Protein AF-A0ABD3AHX5-F1 (afdb_monomer_lite)

Radius of gyration: 17.91 Å; chains: 1; bounding box: 34×16×58 Å

Secondary structure (DSSP, 8-state):
--------HHHHHHHHHHHHHHHHHHHHHHHHHHTTSSSHHHHHHSPPTTS-HHHHHHHHHHHHSGGG--

Foldseek 3Di:
DDPDPPPDPVVVVVVVVVVVVVVVVVLVVLLVQLVVDPDLVVQLVVDDPPDDSVVSNVSSVVCPDPVNVD

pLDDT: mean 85.06, std 11.12, range [48.75, 94.44]

Organism: NCBI:txid153742

Sequence (70 aa):
DEFEPVESENCKITVHKQMNSQYRNYRYRLHKTFLKYDTKEEAVKHVPEGVLESDWIWLCDYFTSENFQV

Structure (mmCIF, N/CA/C/O backbone):
data_AF-A0ABD3AHX5-F1
#
_entry.id   AF-A0ABD3AHX5-F1
#
loop_
_atom_site.group_PDB
_atom_site.id
_atom_site.type_symbol
_atom_site.label_atom_id
_atom_site.label_alt_id
_atom_site.label_comp_id
_atom_site.label_asym_id
_atom_site.label_entity_id
_atom_site.label_seq_id
_atom_site.pdbx_PDB_ins_code
_atom_site.Cartn_x
_atom_site.Cartn_y
_atom_site.Cartn_z
_atom_site.occupancy
_atom_site.B_iso_or_equiv
_atom_site.auth_seq_id
_atom_site.auth_comp_id
_atom_site.auth_asym_id
_atom_site.auth_atom_id
_atom_site.pdbx_PDB_model_num
ATOM 1 N N . ASP A 1 1 ? 14.285 -4.971 -47.107 1.00 58.38 1 ASP A N 1
ATOM 2 C CA . ASP A 1 1 ? 14.415 -3.887 -46.126 1.00 58.38 1 ASP A CA 1
ATOM 3 C C . ASP A 1 1 ? 13.558 -4.283 -44.934 1.00 58.38 1 ASP A C 1
ATOM 5 O O . ASP A 1 1 ? 12.378 -3.961 -44.873 1.00 58.38 1 ASP A O 1
ATOM 9 N N . GLU A 1 2 ? 14.092 -5.185 -44.111 1.00 64.94 2 GLU A N 1
ATOM 10 C CA . GLU A 1 2 ? 13.421 -5.667 -42.901 1.00 64.94 2 GLU A CA 1
ATOM 11 C C . GLU A 1 2 ? 13.797 -4.711 -41.777 1.00 64.94 2 GLU A C 1
ATOM 13 O O . GLU A 1 2 ? 14.956 -4.609 -41.381 1.00 64.94 2 GLU A O 1
ATOM 18 N N . PH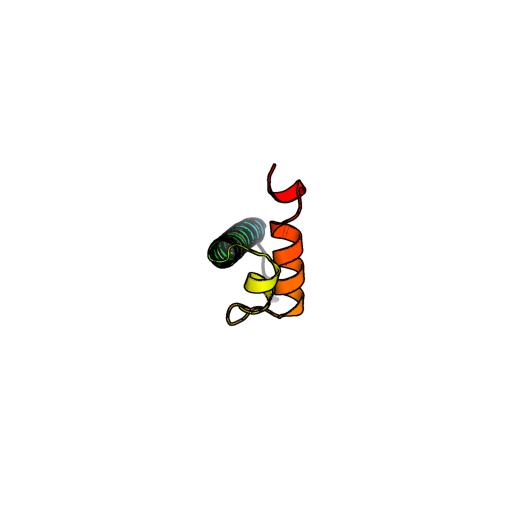E A 1 3 ? 12.811 -3.947 -41.322 1.00 63.75 3 PHE A N 1
ATOM 19 C CA . PHE A 1 3 ? 12.960 -3.009 -40.225 1.00 63.75 3 PHE A CA 1
ATOM 20 C C . PHE A 1 3 ? 13.027 -3.814 -38.922 1.00 63.75 3 PHE A C 1
ATOM 22 O O . PHE A 1 3 ? 12.004 -4.048 -38.282 1.00 63.75 3 PHE A O 1
ATOM 29 N N . GLU A 1 4 ? 14.211 -4.293 -38.543 1.00 62.50 4 GLU A N 1
ATOM 30 C CA . GLU A 1 4 ? 14.392 -4.838 -37.199 1.00 62.50 4 GLU A CA 1
ATOM 31 C C . GLU A 1 4 ? 14.359 -3.677 -36.195 1.00 62.50 4 GLU A C 1
ATOM 33 O O . GLU A 1 4 ? 15.172 -2.749 -36.295 1.00 62.50 4 GLU A O 1
ATOM 38 N N . PRO A 1 5 ? 13.419 -3.669 -35.232 1.00 61.91 5 PRO A N 1
ATOM 39 C CA . PRO A 1 5 ? 13.406 -2.642 -34.213 1.00 61.91 5 PRO A CA 1
ATOM 40 C C . PRO A 1 5 ? 14.656 -2.836 -33.358 1.00 61.91 5 PRO A C 1
ATOM 42 O O . PRO A 1 5 ? 14.761 -3.795 -32.595 1.00 61.91 5 PRO A O 1
ATOM 45 N N . VAL A 1 6 ? 15.610 -1.912 -33.472 1.00 62.31 6 VAL A N 1
ATOM 46 C CA . VAL A 1 6 ? 16.712 -1.802 -32.517 1.00 62.31 6 VAL A CA 1
ATOM 47 C C . VAL A 1 6 ? 16.089 -1.384 -31.189 1.00 62.31 6 VAL A C 1
ATOM 49 O O . VAL A 1 6 ? 15.962 -0.198 -30.881 1.00 62.31 6 VAL A O 1
ATOM 52 N N . GLU A 1 7 ? 15.640 -2.362 -30.405 1.00 62.38 7 GLU A N 1
ATOM 53 C CA . GLU A 1 7 ? 15.301 -2.154 -29.007 1.00 62.38 7 GLU A CA 1
ATOM 54 C C . GLU A 1 7 ? 16.576 -1.714 -28.291 1.00 62.38 7 GLU A C 1
ATOM 56 O O . GLU A 1 7 ? 17.402 -2.522 -27.868 1.00 62.38 7 GLU A O 1
ATOM 61 N N . SER A 1 8 ? 16.760 -0.401 -28.183 1.00 69.50 8 SER A N 1
ATOM 62 C CA . SER A 1 8 ? 17.856 0.164 -27.416 1.00 69.50 8 SER A CA 1
ATOM 63 C C . SER A 1 8 ? 17.694 -0.260 -25.958 1.00 69.50 8 SER A C 1
ATOM 65 O O . SER A 1 8 ? 16.655 -0.016 -25.344 1.00 69.50 8 SER A O 1
ATOM 67 N N . GLU A 1 9 ? 18.737 -0.844 -25.375 1.00 68.50 9 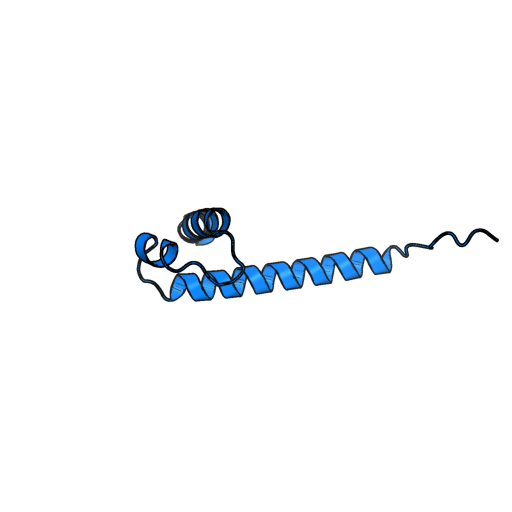GLU A N 1
ATOM 68 C CA . GLU A 1 9 ? 18.815 -1.181 -23.946 1.00 68.50 9 GLU A CA 1
ATOM 69 C C . GLU A 1 9 ? 18.400 0.009 -23.048 1.00 68.50 9 GLU A C 1
ATOM 71 O O . GLU A 1 9 ? 17.750 -0.147 -22.013 1.00 68.50 9 GLU A O 1
ATOM 76 N N . ASN A 1 10 ? 18.661 1.239 -23.505 1.00 72.81 10 ASN A N 1
ATOM 77 C CA . ASN A 1 10 ? 18.265 2.473 -22.826 1.00 72.81 10 ASN A CA 1
ATOM 78 C C . ASN A 1 10 ? 16.739 2.667 -22.743 1.00 72.81 10 ASN A C 1
ATOM 80 O O . ASN A 1 10 ? 16.239 3.221 -21.757 1.00 72.81 10 ASN A O 1
ATOM 84 N N . CYS A 1 11 ? 15.983 2.199 -23.742 1.00 78.69 11 CYS A N 1
ATOM 85 C CA . CYS A 1 11 ? 14.521 2.195 -23.712 1.00 78.69 11 CYS A CA 1
ATOM 86 C C . CYS A 1 11 ? 14.008 1.227 -22.641 1.00 78.69 11 CYS A C 1
ATOM 88 O O . CYS A 1 11 ? 13.164 1.621 -21.838 1.00 78.69 11 CYS A O 1
ATOM 90 N N . LYS A 1 12 ? 14.575 0.015 -22.550 1.00 79.94 12 LYS A N 1
ATOM 91 C CA . LYS A 1 12 ? 14.208 -0.978 -21.522 1.00 79.94 12 LYS A CA 1
ATOM 92 C C . LYS A 1 12 ? 14.438 -0.429 -20.118 1.00 79.94 12 LYS A C 1
ATOM 94 O O . LYS A 1 12 ? 13.519 -0.417 -19.300 1.00 79.94 12 LYS A O 1
ATOM 99 N N . ILE A 1 13 ? 15.623 0.128 -19.861 1.00 86.12 13 ILE A N 1
ATOM 100 C CA . ILE A 1 13 ? 15.963 0.744 -18.568 1.00 86.12 13 ILE A CA 1
ATOM 101 C C . ILE A 1 13 ? 14.970 1.857 -18.205 1.00 86.12 13 ILE A C 1
ATOM 103 O O . ILE A 1 13 ? 14.531 1.956 -17.056 1.00 86.12 13 ILE A O 1
ATOM 107 N N . THR A 1 14 ? 14.604 2.700 -19.171 1.00 85.88 14 THR A N 1
ATOM 108 C CA . THR A 1 14 ? 13.691 3.826 -18.938 1.00 85.88 14 THR A CA 1
ATOM 109 C C . THR A 1 14 ? 12.270 3.350 -18.639 1.00 85.88 14 THR A C 1
ATOM 111 O O . THR A 1 14 ? 11.672 3.813 -17.666 1.00 85.88 14 THR A O 1
ATOM 114 N N . VAL A 1 15 ? 11.757 2.383 -19.405 1.00 87.94 15 VAL A N 1
ATOM 115 C CA . VAL A 1 15 ? 10.433 1.782 -19.182 1.00 87.94 15 VAL A CA 1
ATOM 116 C C . VAL A 1 15 ? 10.375 1.110 -17.811 1.00 87.94 15 VAL A C 1
ATOM 118 O O . VAL A 1 15 ? 9.471 1.402 -17.030 1.00 87.94 15 VAL A O 1
ATOM 121 N N . HIS A 1 16 ? 11.378 0.306 -17.448 1.00 90.75 16 HIS A N 1
ATOM 122 C CA . HIS A 1 16 ? 11.431 -0.331 -16.129 1.00 90.75 16 HIS A CA 1
ATOM 123 C C . HIS A 1 16 ? 11.461 0.689 -14.985 1.00 90.75 16 HIS A C 1
ATOM 125 O O . HIS A 1 16 ? 10.748 0.528 -13.993 1.00 90.75 16 HIS A O 1
ATOM 131 N N . LYS A 1 17 ? 12.238 1.773 -15.114 1.00 90.81 17 LYS A N 1
ATOM 132 C CA . LYS A 1 17 ? 12.258 2.857 -14.117 1.00 90.81 17 LYS A CA 1
ATOM 133 C C . LYS A 1 17 ? 10.894 3.531 -13.978 1.00 90.81 17 LYS A C 1
ATOM 135 O O . LYS A 1 17 ? 10.449 3.766 -12.853 1.00 90.81 17 LYS A O 1
ATOM 140 N N . GLN A 1 18 ? 10.226 3.823 -15.092 1.00 92.56 18 GLN A N 1
ATOM 141 C CA . GLN A 1 18 ? 8.899 4.436 -15.079 1.00 92.56 18 GLN A CA 1
ATOM 142 C C . GLN A 1 18 ? 7.858 3.504 -14.457 1.00 92.56 18 GLN A C 1
ATOM 144 O O . GLN A 1 18 ? 7.148 3.924 -13.547 1.00 92.56 18 GLN A O 1
ATOM 149 N N . MET A 1 19 ? 7.816 2.234 -14.864 1.00 92.12 19 MET A N 1
ATOM 150 C CA . MET A 1 19 ? 6.898 1.240 -14.298 1.00 92.12 19 MET A CA 1
ATOM 151 C C . MET A 1 19 ? 7.121 1.060 -12.794 1.00 92.12 19 MET A C 1
ATOM 153 O O . MET A 1 19 ? 6.158 1.063 -12.030 1.00 92.12 19 MET A O 1
ATOM 157 N N . ASN A 1 20 ? 8.378 1.006 -12.342 1.00 92.19 20 ASN A N 1
ATOM 158 C CA . ASN A 1 20 ? 8.701 0.940 -10.916 1.00 92.19 20 ASN A CA 1
ATOM 159 C C . ASN A 1 20 ? 8.215 2.175 -10.150 1.00 92.19 20 ASN A C 1
ATOM 161 O O . ASN A 1 20 ? 7.675 2.044 -9.052 1.00 92.19 20 ASN A O 1
ATOM 165 N N . SER A 1 21 ? 8.389 3.373 -10.714 1.00 93.12 21 SER A N 1
ATOM 166 C CA . SER A 1 21 ? 7.898 4.615 -10.106 1.00 93.12 21 SER A CA 1
ATOM 167 C C . SER A 1 21 ? 6.372 4.618 -9.998 1.00 93.12 21 SER A C 1
ATOM 169 O O . SER A 1 21 ? 5.821 4.875 -8.927 1.00 93.12 21 SER A O 1
ATOM 171 N N . GLN A 1 22 ? 5.682 4.238 -11.075 1.00 92.56 22 GLN A N 1
ATOM 172 C CA . GLN A 1 22 ? 4.223 4.152 -11.102 1.00 92.56 22 GLN A CA 1
ATOM 173 C C . GLN A 1 22 ? 3.700 3.123 -10.100 1.00 92.56 22 GLN A C 1
ATOM 175 O O . GLN A 1 22 ? 2.774 3.421 -9.348 1.00 92.56 22 GLN A O 1
ATOM 180 N N . TYR A 1 23 ? 4.337 1.954 -10.015 1.00 90.06 23 TYR A N 1
ATOM 181 C CA . TYR A 1 23 ? 3.968 0.920 -9.054 1.00 90.06 23 TYR A CA 1
ATOM 182 C C . TYR A 1 23 ? 4.170 1.376 -7.602 1.00 90.06 23 TYR A C 1
ATOM 184 O O . TYR A 1 23 ? 3.300 1.167 -6.754 1.00 90.06 23 TYR A O 1
ATOM 192 N N . ARG A 1 24 ? 5.275 2.076 -7.308 1.00 90.00 24 ARG A N 1
ATOM 193 C CA . ARG A 1 24 ? 5.518 2.677 -5.986 1.00 90.00 24 ARG A CA 1
ATOM 194 C C . ARG A 1 24 ? 4.469 3.732 -5.637 1.00 90.00 24 ARG A C 1
ATOM 196 O O . ARG A 1 24 ? 3.917 3.692 -4.540 1.00 90.00 24 ARG A O 1
ATOM 203 N N . ASN A 1 25 ? 4.156 4.636 -6.566 1.00 91.75 25 ASN A N 1
ATOM 204 C CA . ASN A 1 25 ? 3.130 5.667 -6.375 1.00 91.75 25 ASN A CA 1
ATOM 205 C C . ASN A 1 25 ? 1.742 5.058 -6.149 1.00 91.75 25 ASN A C 1
ATOM 207 O O . ASN A 1 25 ? 0.997 5.509 -5.279 1.00 91.75 25 ASN A O 1
ATOM 211 N N . TYR A 1 26 ? 1.406 4.015 -6.908 1.00 90.25 26 TYR A N 1
ATOM 212 C CA . TYR A 1 26 ? 0.171 3.258 -6.746 1.00 90.25 26 TYR A CA 1
ATOM 213 C C . TYR A 1 26 ? 0.073 2.651 -5.340 1.00 90.25 26 TYR A C 1
ATOM 215 O O . TYR A 1 26 ? -0.877 2.936 -4.611 1.00 90.25 26 TYR A O 1
ATOM 223 N N . ARG A 1 27 ? 1.104 1.919 -4.903 1.00 90.19 27 ARG A N 1
ATOM 224 C CA . ARG A 1 27 ? 1.172 1.319 -3.559 1.00 90.19 27 ARG A CA 1
ATOM 225 C C . ARG A 1 27 ? 1.103 2.359 -2.442 1.00 90.19 27 ARG A C 1
ATOM 227 O O . ARG A 1 27 ? 0.410 2.140 -1.454 1.00 90.19 27 ARG A O 1
ATOM 234 N N . TYR A 1 28 ? 1.755 3.505 -2.614 1.00 90.50 28 TYR A N 1
ATOM 235 C CA . TYR A 1 28 ? 1.688 4.610 -1.659 1.00 90.50 28 TYR A CA 1
ATOM 236 C C . TYR A 1 28 ? 0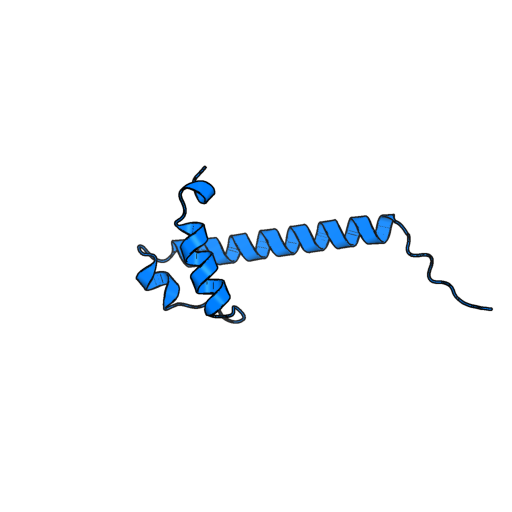.270 5.181 -1.521 1.00 90.50 28 TYR A C 1
ATOM 238 O O . TYR A 1 28 ? -0.202 5.403 -0.406 1.00 90.50 28 TYR A O 1
ATOM 246 N N . ARG A 1 29 ? -0.438 5.393 -2.639 1.00 92.44 29 ARG A N 1
ATOM 247 C CA . ARG A 1 29 ? -1.834 5.862 -2.624 1.00 92.44 29 ARG A CA 1
ATOM 248 C C . ARG A 1 29 ? -2.751 4.875 -1.910 1.00 92.44 29 ARG A C 1
ATOM 250 O O . ARG A 1 29 ? -3.575 5.295 -1.106 1.00 92.44 29 ARG A O 1
ATOM 257 N N . LEU A 1 30 ? -2.581 3.587 -2.185 1.00 92.81 30 LEU A N 1
ATOM 258 C CA . LEU A 1 30 ? -3.338 2.516 -1.545 1.00 92.81 30 LEU A CA 1
ATOM 259 C C . LEU A 1 30 ? -3.094 2.465 -0.039 1.00 92.81 30 LEU A C 1
ATOM 261 O O . LEU A 1 30 ? -4.047 2.430 0.732 1.00 92.81 30 LEU A O 1
ATOM 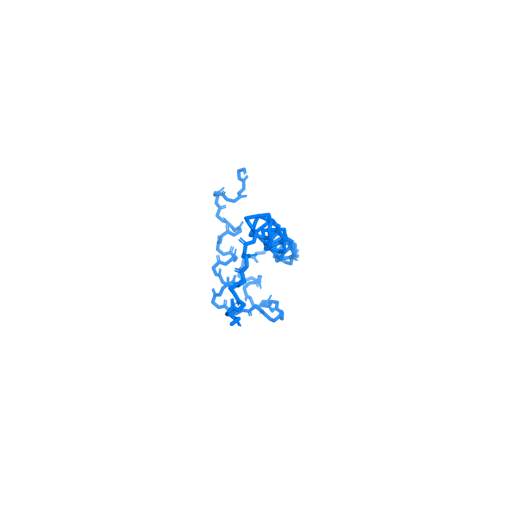265 N N . HIS A 1 31 ? -1.833 2.556 0.384 1.00 91.31 31 HIS A N 1
ATOM 266 C CA . HIS A 1 31 ? -1.498 2.597 1.801 1.00 91.31 31 HIS A CA 1
ATOM 267 C C . HIS A 1 31 ? -2.074 3.844 2.492 1.00 91.31 31 HIS A C 1
ATOM 269 O O . HIS A 1 31 ? -2.622 3.755 3.585 1.00 91.31 31 HIS A O 1
ATOM 275 N N . LYS A 1 32 ? -2.055 5.007 1.828 1.00 92.12 32 LYS A N 1
ATOM 276 C CA . LYS A 1 32 ? -2.734 6.213 2.323 1.00 92.12 32 LYS A CA 1
ATOM 277 C C . LYS A 1 32 ? -4.239 6.034 2.492 1.00 92.12 32 LYS A C 1
ATOM 279 O O . LYS A 1 32 ? -4.798 6.609 3.417 1.00 92.12 32 LYS A O 1
ATOM 284 N N . THR A 1 33 ? -4.896 5.304 1.593 1.00 91.75 33 THR A N 1
ATOM 285 C CA . THR A 1 33 ? -6.319 4.980 1.741 1.00 91.75 33 THR A CA 1
ATOM 286 C C . THR A 1 33 ? -6.538 4.037 2.915 1.00 91.75 33 THR A C 1
ATOM 288 O O . THR A 1 33 ? -7.421 4.299 3.720 1.00 91.75 33 THR A O 1
ATOM 291 N N . PHE A 1 34 ? -5.701 3.007 3.057 1.00 91.62 34 PHE A N 1
ATOM 292 C CA . PHE A 1 34 ? -5.738 2.081 4.187 1.00 91.62 34 PHE A CA 1
ATOM 293 C C . PHE A 1 34 ? -5.618 2.813 5.536 1.00 91.62 34 PHE A C 1
ATOM 295 O O . PHE A 1 34 ? -6.446 2.605 6.412 1.00 91.62 34 PHE A O 1
ATOM 302 N N . LEU A 1 35 ? -4.676 3.755 5.664 1.00 90.56 35 LEU A N 1
ATOM 303 C CA . LEU A 1 35 ? -4.461 4.553 6.882 1.00 90.56 35 LEU A CA 1
ATOM 304 C C . LEU A 1 35 ? -5.623 5.487 7.267 1.00 90.56 35 LEU A C 1
ATOM 306 O O . LEU A 1 35 ? -5.574 6.101 8.329 1.00 90.56 35 LEU A O 1
ATOM 310 N N . LYS A 1 36 ? -6.648 5.652 6.420 1.00 92.62 36 LYS A N 1
ATOM 311 C CA . LYS A 1 36 ? -7.862 6.399 6.795 1.00 92.62 36 LYS A CA 1
ATOM 312 C C . LYS A 1 36 ? -8.772 5.607 7.730 1.00 92.62 36 LYS A C 1
ATOM 314 O O . LYS A 1 36 ? -9.700 6.190 8.283 1.00 92.62 36 LYS A O 1
ATOM 319 N N . TYR A 1 37 ? -8.543 4.304 7.846 1.00 90.56 37 TYR A N 1
ATOM 320 C CA . TYR A 1 37 ? -9.343 3.392 8.642 1.00 90.56 37 TYR A CA 1
ATOM 321 C C . TYR A 1 37 ? -8.528 2.919 9.841 1.00 90.56 37 TYR A C 1
ATOM 323 O O . TYR A 1 37 ? -7.350 2.592 9.710 1.00 90.56 37 TYR A O 1
ATOM 331 N N . ASP A 1 38 ? -9.171 2.865 11.005 1.00 85.81 38 ASP A N 1
ATOM 332 C CA . ASP A 1 38 ? -8.511 2.469 12.253 1.00 85.81 38 ASP A CA 1
ATOM 333 C C . ASP A 1 38 ? -8.226 0.965 12.312 1.00 85.81 38 ASP A C 1
ATOM 335 O O . ASP A 1 38 ? -7.295 0.526 12.988 1.00 85.81 38 ASP A O 1
ATOM 339 N N . THR A 1 39 ? -9.030 0.160 11.611 1.00 88.88 39 THR A N 1
ATOM 340 C CA . THR A 1 39 ? -8.899 -1.295 11.594 1.00 88.88 39 THR A CA 1
ATOM 341 C C . THR A 1 39 ? -8.903 -1.851 10.180 1.00 88.88 39 THR A C 1
ATOM 343 O O . THR A 1 39 ? -9.490 -1.301 9.242 1.00 88.88 39 THR A O 1
ATOM 346 N N . LYS A 1 40 ? -8.259 -3.006 10.045 1.00 89.38 40 LYS A N 1
ATOM 347 C CA . LYS A 1 40 ? -8.189 -3.768 8.804 1.00 89.38 40 LYS A CA 1
ATOM 348 C C . LYS A 1 40 ? -9.572 -4.205 8.329 1.00 89.38 40 LYS A C 1
ATOM 350 O O . LYS A 1 40 ? -9.870 -4.106 7.145 1.00 89.38 40 LYS A O 1
ATOM 355 N N . GLU A 1 41 ? -10.415 -4.680 9.242 1.00 89.44 41 GLU A N 1
ATOM 356 C CA . GLU A 1 41 ? -11.757 -5.181 8.937 1.00 89.44 41 GLU A CA 1
ATOM 357 C C . GLU A 1 41 ? -12.641 -4.085 8.348 1.00 89.44 41 GLU A C 1
ATOM 359 O O . GLU A 1 41 ? -13.521 -4.372 7.537 1.00 89.44 41 GLU A O 1
ATOM 364 N N . GLU A 1 42 ? -12.408 -2.833 8.746 1.00 90.75 42 GLU A N 1
ATOM 365 C CA . GLU A 1 42 ? -13.076 -1.696 8.137 1.00 90.75 42 GLU A CA 1
ATOM 366 C C . GLU A 1 42 ? -12.455 -1.369 6.779 1.00 90.75 42 GLU A C 1
ATOM 368 O O . GLU A 1 42 ? -13.182 -1.299 5.793 1.00 90.75 42 GLU A O 1
ATOM 373 N N . ALA A 1 43 ? -11.124 -1.290 6.676 1.00 91.50 43 ALA A N 1
ATOM 374 C CA . ALA A 1 43 ? -10.440 -1.012 5.411 1.00 91.50 43 ALA A CA 1
ATOM 375 C C . ALA A 1 43 ? -10.828 -1.984 4.279 1.00 91.50 43 ALA A C 1
ATOM 377 O O . ALA A 1 43 ? -11.045 -1.550 3.148 1.00 91.50 43 ALA A O 1
ATOM 378 N N . VAL A 1 44 ? -10.969 -3.283 4.570 1.00 92.69 44 VAL A N 1
ATOM 379 C CA . VAL A 1 44 ? -11.328 -4.322 3.585 1.00 92.69 44 VAL A CA 1
ATOM 380 C C . VAL A 1 44 ? -12.699 -4.072 2.943 1.00 92.69 44 VAL A C 1
ATOM 382 O O . VAL A 1 44 ? -12.872 -4.357 1.761 1.00 92.69 44 VAL A O 1
ATOM 385 N N . LYS A 1 45 ? -13.657 -3.488 3.675 1.00 92.31 45 LYS A N 1
ATOM 386 C CA . LYS A 1 45 ? -14.991 -3.156 3.136 1.00 92.31 45 LYS A CA 1
ATOM 387 C C . LYS A 1 45 ? -14.964 -1.968 2.174 1.00 92.31 45 LYS A C 1
ATOM 389 O O . LYS A 1 45 ? -15.890 -1.801 1.385 1.00 92.31 45 LYS A O 1
ATOM 394 N N . HIS A 1 46 ? -13.923 -1.140 2.241 1.00 91.06 46 HIS A N 1
ATOM 395 C CA . HIS A 1 46 ? -13.769 0.066 1.429 1.00 91.06 46 HIS A CA 1
ATOM 396 C C . HIS A 1 46 ? -12.735 -0.147 0.322 1.00 91.06 46 HIS A C 1
ATOM 398 O O . HIS A 1 46 ? -11.674 0.481 0.303 1.00 91.06 46 HIS A O 1
ATOM 404 N N . VAL A 1 47 ? -13.051 -1.046 -0.613 1.00 91.06 47 VAL A N 1
ATOM 405 C CA . VAL A 1 47 ? -12.199 -1.330 -1.776 1.00 91.06 47 VAL A CA 1
ATOM 406 C C . VAL A 1 47 ? -12.083 -0.074 -2.659 1.00 91.06 47 VAL A C 1
ATOM 408 O O . VAL A 1 47 ? -13.107 0.460 -3.096 1.00 91.06 47 VAL A O 1
ATOM 411 N N . PRO A 1 48 ? -10.866 0.421 -2.954 1.00 89.94 48 PRO A N 1
ATOM 412 C CA . PRO A 1 48 ? -10.684 1.554 -3.855 1.00 89.94 48 PRO A CA 1
ATOM 413 C C . PRO A 1 48 ? -11.090 1.215 -5.296 1.00 89.94 48 PRO A C 1
ATOM 415 O O . PRO A 1 48 ? -10.862 0.107 -5.778 1.00 89.94 48 PRO A O 1
ATOM 418 N N . GLU A 1 49 ? -11.636 2.195 -6.016 1.00 88.69 49 GLU A N 1
ATOM 419 C CA . GLU A 1 49 ? -12.045 2.023 -7.413 1.00 88.69 49 GLU A CA 1
ATOM 420 C C . GLU A 1 49 ? -10.867 1.588 -8.305 1.00 88.69 49 GLU A C 1
ATOM 422 O O . GLU A 1 49 ? -9.775 2.161 -8.251 1.00 88.69 49 GLU A O 1
ATOM 427 N N . GLY A 1 50 ? -11.095 0.561 -9.129 1.00 87.69 50 GLY A N 1
ATOM 428 C CA . GLY A 1 50 ? -10.078 -0.011 -10.017 1.00 87.69 50 GLY A CA 1
ATOM 429 C C . GLY A 1 50 ? -9.122 -1.005 -9.348 1.00 87.69 50 GLY A C 1
ATOM 430 O O . GLY A 1 50 ? -8.178 -1.450 -9.999 1.00 87.69 50 GLY A O 1
ATOM 431 N N . VAL A 1 51 ? -9.354 -1.366 -8.082 1.00 90.50 51 VAL A N 1
ATOM 432 C CA . VAL A 1 51 ? -8.625 -2.430 -7.377 1.00 90.50 51 VAL A CA 1
ATOM 433 C C . VAL A 1 51 ? -9.514 -3.663 -7.279 1.00 90.50 51 VAL A C 1
ATOM 435 O O . VAL A 1 51 ? -10.694 -3.559 -6.946 1.00 90.50 51 VAL A O 1
ATOM 438 N N . LEU A 1 52 ? -8.955 -4.839 -7.562 1.00 92.94 52 LEU A N 1
ATOM 439 C CA . LEU A 1 52 ? -9.655 -6.096 -7.321 1.00 92.94 52 LEU A CA 1
ATOM 440 C C . LEU A 1 52 ? -9.803 -6.324 -5.817 1.00 92.94 52 LEU A C 1
ATOM 442 O O . LEU A 1 52 ? -8.864 -6.113 -5.054 1.00 92.94 52 LEU A O 1
ATOM 446 N N . GLU A 1 53 ? -10.966 -6.806 -5.393 1.00 91.56 53 GLU A N 1
ATOM 447 C CA . GLU A 1 53 ? -11.242 -7.078 -3.980 1.00 91.56 53 GLU A CA 1
ATOM 448 C C . GLU A 1 53 ? -10.230 -8.066 -3.379 1.00 91.56 53 GLU A C 1
ATOM 450 O O . GLU A 1 53 ? -9.697 -7.822 -2.300 1.00 91.56 53 GLU A O 1
ATOM 455 N N . SER A 1 54 ? -9.879 -9.128 -4.114 1.00 93.44 54 SER A N 1
ATOM 456 C CA . SER A 1 54 ? -8.857 -10.098 -3.699 1.00 93.44 54 SER A CA 1
ATOM 457 C C . SER A 1 54 ? -7.490 -9.451 -3.469 1.00 93.44 54 SER A C 1
ATOM 459 O O . SER A 1 54 ? -6.820 -9.749 -2.479 1.00 93.44 54 SER A O 1
ATOM 461 N N . ASP A 1 55 ? -7.092 -8.5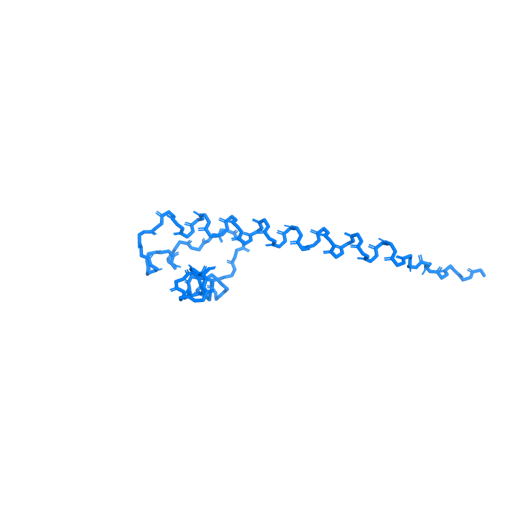39 -4.359 1.00 92.44 55 ASP A N 1
ATOM 462 C CA . ASP A 1 55 ? -5.822 -7.822 -4.252 1.00 92.44 55 ASP A CA 1
ATOM 463 C C . ASP A 1 55 ? -5.857 -6.844 -3.080 1.00 92.44 55 ASP A C 1
ATOM 465 O O . ASP A 1 55 ? -4.870 -6.696 -2.363 1.00 92.44 55 ASP A O 1
ATOM 469 N N . TRP A 1 56 ? -6.999 -6.189 -2.855 1.00 94.44 56 TRP A N 1
ATOM 470 C CA . TRP A 1 56 ? -7.182 -5.271 -1.739 1.00 94.44 56 TRP A CA 1
ATOM 471 C C . TRP A 1 56 ? -7.132 -5.979 -0.387 1.00 94.44 56 TRP A C 1
ATOM 473 O O . TRP A 1 56 ? -6.460 -5.489 0.519 1.00 94.44 56 TRP A O 1
ATOM 483 N N . ILE A 1 57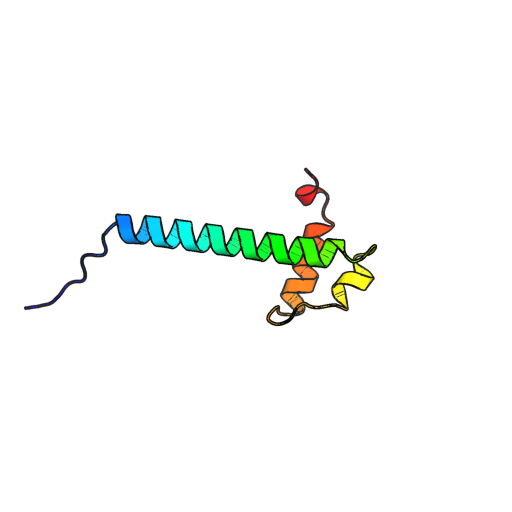 ? -7.770 -7.147 -0.260 1.00 93.19 57 ILE A N 1
ATOM 484 C CA . ILE A 1 57 ? -7.692 -7.986 0.943 1.00 93.19 57 ILE A CA 1
ATOM 485 C C . ILE A 1 57 ? -6.232 -8.348 1.225 1.00 93.19 57 ILE A C 1
ATOM 487 O O . ILE A 1 57 ? -5.733 -8.081 2.317 1.00 93.19 57 ILE A O 1
ATOM 491 N N . TRP A 1 58 ? -5.517 -8.863 0.219 1.00 92.94 58 TRP A N 1
ATOM 492 C CA . TRP A 1 58 ? -4.100 -9.203 0.358 1.00 92.94 58 TRP A CA 1
ATOM 493 C C . TRP A 1 58 ? -3.239 -7.986 0.727 1.00 92.94 58 TRP A C 1
ATOM 495 O O . TRP A 1 58 ? -2.333 -8.083 1.553 1.00 92.94 58 TRP A O 1
ATOM 505 N N . LEU A 1 59 ? -3.526 -6.815 0.151 1.00 92.25 59 LEU A N 1
ATOM 506 C CA . LEU A 1 59 ? -2.832 -5.571 0.478 1.00 92.25 59 LEU A CA 1
ATOM 507 C C . LEU A 1 59 ? -3.098 -5.117 1.913 1.00 92.25 59 LEU A C 1
ATOM 509 O O . LEU A 1 59 ? -2.160 -4.679 2.573 1.00 92.25 59 LEU A O 1
ATOM 513 N N . CYS A 1 60 ? -4.335 -5.225 2.400 1.00 92.31 60 CYS A N 1
ATOM 514 C CA . CYS A 1 60 ? -4.681 -4.909 3.783 1.00 92.31 60 CYS A CA 1
ATOM 515 C C . CYS A 1 60 ? -3.949 -5.845 4.751 1.00 92.31 60 CYS A C 1
ATOM 517 O O . CYS A 1 60 ? -3.332 -5.361 5.698 1.00 92.31 60 CYS A O 1
ATOM 519 N N . ASP A 1 61 ? -3.935 -7.155 4.473 1.00 92.00 61 ASP A N 1
ATOM 520 C CA . ASP A 1 61 ? -3.144 -8.141 5.223 1.00 92.00 61 ASP A CA 1
ATOM 521 C C . ASP A 1 61 ? -1.668 -7.737 5.260 1.00 92.00 61 ASP A C 1
ATOM 523 O O . ASP A 1 61 ? -1.051 -7.667 6.326 1.00 92.00 61 ASP A O 1
ATOM 527 N N . TYR A 1 62 ? -1.117 -7.412 4.091 1.00 90.75 62 TYR A N 1
ATOM 528 C CA . TYR A 1 62 ? 0.270 -7.010 3.933 1.00 90.75 62 TYR A CA 1
ATOM 529 C C . TYR A 1 62 ? 0.599 -5.710 4.684 1.00 90.75 62 TYR A C 1
ATOM 531 O O . TYR A 1 62 ? 1.639 -5.641 5.330 1.00 90.75 62 TYR A O 1
ATOM 539 N N . PHE A 1 63 ? -0.268 -4.692 4.649 1.00 89.62 63 PHE A N 1
ATOM 540 C CA . PHE A 1 63 ? -0.056 -3.431 5.372 1.00 89.62 63 PHE A CA 1
ATOM 541 C C . PHE A 1 63 ? -0.120 -3.594 6.892 1.00 89.62 63 PHE A C 1
ATOM 543 O O . PHE A 1 63 ? 0.530 -2.833 7.604 1.00 89.62 63 PHE A O 1
ATOM 550 N N . THR A 1 64 ? -0.872 -4.582 7.383 1.00 87.81 64 THR A N 1
ATOM 551 C CA . THR A 1 64 ? -0.907 -4.947 8.809 1.00 87.81 64 THR A CA 1
ATOM 552 C C . THR A 1 64 ? 0.191 -5.915 9.236 1.00 87.81 64 THR A C 1
ATOM 554 O O . THR A 1 64 ? 0.318 -6.204 10.422 1.00 87.81 64 THR A O 1
ATOM 557 N N . SER A 1 65 ? 0.969 -6.452 8.295 1.00 88.69 65 SER A N 1
ATOM 558 C CA . SER A 1 65 ? 2.053 -7.376 8.613 1.00 88.69 65 SER A CA 1
ATOM 559 C C . SER A 1 65 ? 3.205 -6.636 9.290 1.00 88.69 65 SER A C 1
ATOM 561 O O . SER A 1 65 ? 3.609 -5.565 8.838 1.00 88.69 65 SER A O 1
ATOM 563 N N . GLU A 1 66 ? 3.803 -7.253 10.313 1.00 76.31 66 GLU A N 1
ATOM 564 C CA . GLU A 1 66 ? 4.995 -6.726 10.996 1.00 76.31 66 GLU A CA 1
ATOM 565 C C . GLU A 1 66 ? 6.131 -6.410 10.011 1.00 76.31 66 GLU A C 1
ATOM 567 O O . GLU A 1 66 ? 6.832 -5.419 10.175 1.00 76.31 66 GLU A O 1
ATOM 572 N N . ASN A 1 67 ? 6.246 -7.179 8.920 1.00 73.94 67 ASN A N 1
ATOM 573 C CA . ASN A 1 67 ? 7.250 -6.985 7.868 1.00 73.94 67 ASN A CA 1
ATOM 574 C C . ASN A 1 67 ? 7.102 -5.671 7.085 1.00 73.94 67 ASN A C 1
ATOM 576 O O . ASN A 1 67 ? 8.028 -5.278 6.379 1.00 73.94 67 ASN A O 1
ATOM 580 N N . PHE A 1 68 ? 5.936 -5.025 7.142 1.00 71.88 68 PHE A N 1
ATOM 581 C CA . PHE A 1 68 ? 5.702 -3.733 6.501 1.00 71.88 68 PHE A CA 1
ATOM 582 C C . PHE A 1 68 ? 5.975 -2.547 7.439 1.00 71.88 68 PHE A C 1
ATOM 584 O O . PHE A 1 68 ? 6.188 -1.437 6.960 1.00 71.88 68 PHE A O 1
ATOM 591 N N . GLN A 1 69 ? 5.995 -2.770 8.758 1.00 60.91 69 GLN A N 1
ATOM 592 C CA . GLN A 1 69 ? 6.263 -1.732 9.760 1.00 60.91 69 GLN A CA 1
ATOM 593 C C . GLN A 1 69 ? 7.758 -1.564 10.105 1.00 60.91 69 GLN A C 1
ATOM 595 O O . GLN A 1 69 ? 8.070 -0.785 11.006 1.00 60.91 69 GLN A O 1
ATOM 600 N N . VAL A 1 70 ? 8.663 -2.274 9.412 1.00 48.75 70 VAL A N 1
ATOM 601 C CA . VAL A 1 70 ? 10.129 -2.203 9.606 1.00 48.75 70 VAL A CA 1
ATOM 602 C C . VAL A 1 70 ? 10.765 -1.093 8.776 1.00 48.75 70 VAL A C 1
ATOM 604 O O . VAL A 1 70 ? 10.486 -1.027 7.557 1.00 48.75 70 VAL A O 1
#